Protein AF-A0A9W6UG08-F1 (afdb_monomer)

Sequence (63 aa):
MVEREVPRLRALRTDYDKARAALMQGIREELEARGGQGLNVIARSVDWSPQYIGKIRDGKVGD

Secondary structure (DSSP, 8-state):
------HHHHHHHHHHHHHHHHHHHHHHHHHHHTTT--HHHHHHHTT--HHHHHHHHTTSS--

pLDDT: mean 90.89, std 10.43, range [49.28, 97.88]

Mean predicted aligned error: 4.71 Å

Radius of gyration: 15.49 Å; Cα contacts (8 Å, |Δi|>4): 31; chains: 1; bounding box: 46×19×33 Å

Foldseek 3Di:
DPPPDDVVVVVVVVVVVVVVLVLLVVLQVVCVVVVNDDLVVSCVVVVHDSVVSNCSNVVNDDD

Organism: NCBI:txid1670832

Solvent-accessible surface area (backbone atoms only — not comparable to full-atom values): 3758 Å² total; per-residue (Å²): 134,81,85,85,72,60,67,70,60,53,52,52,49,53,54,49,52,52,53,50,49,53,51,54,49,52,52,51,52,53,30,58,78,48,74,70,48,60,43,63,59,56,12,63,76,69,78,47,52,40,71,56,46,49,33,41,75,71,65,75,43,75,137

Nearest PDB structures (foldseek):
  3g5g-assembly5_J  TM=6.259E-01  e=1.589E+00  Enterobacter sp. RFL1396
  3trb-assembly1_A  TM=6.701E-01  e=2.334E+00  Coxiella burnetii
  5d50-assembly1_C  TM=6.833E-01  e=2.828E+00  Salmonella phage SPC32H
  1hlv-assembly1_A  TM=6.556E-01  e=2.828E+00  Homo sapiens

Structure (mmCIF, N/CA/C/O backbone):
data_AF-A0A9W6UG08-F1
#
_entry.id   AF-A0A9W6UG08-F1
#
loop_
_atom_site.group_PDB
_atom_site.id
_atom_site.type_symbol
_atom_site.label_atom_id
_atom_site.label_alt_id
_atom_site.label_comp_id
_atom_site.label_asym_id
_atom_site.label_entity_id
_atom_site.label_seq_id
_atom_site.pdbx_PDB_ins_code
_atom_site.Cartn_x
_atom_site.Cartn_y
_atom_site.Cartn_z
_atom_site.occupancy
_atom_site.B_iso_or_equiv
_atom_site.auth_seq_id
_atom_site.auth_comp_id
_atom_site.auth_asym_id
_atom_site.auth_atom_id
_atom_site.pdbx_PDB_model_num
ATOM 1 N N . MET A 1 1 ? 33.231 0.017 -19.778 1.00 49.28 1 MET A N 1
ATOM 2 C CA . MET A 1 1 ? 31.836 0.470 -19.964 1.00 49.28 1 MET A CA 1
ATOM 3 C C . MET A 1 1 ? 31.085 0.121 -18.697 1.00 49.28 1 MET A C 1
ATOM 5 O O . MET A 1 1 ? 31.090 -1.042 -18.332 1.00 49.28 1 MET A O 1
ATOM 9 N N . VAL A 1 2 ? 30.537 1.104 -17.983 1.00 60.81 2 VAL A N 1
ATOM 10 C CA . VAL A 1 2 ? 29.644 0.819 -16.851 1.00 60.81 2 VAL A CA 1
ATOM 11 C C . VAL A 1 2 ? 28.295 0.480 -17.470 1.00 60.81 2 VAL A C 1
ATOM 13 O O . VAL A 1 2 ? 27.711 1.341 -18.128 1.00 60.81 2 VAL A O 1
ATOM 16 N N . GLU A 1 3 ? 27.835 -0.763 -17.345 1.00 65.50 3 GLU A N 1
ATOM 17 C CA . GLU A 1 3 ? 26.449 -1.103 -17.671 1.00 65.50 3 GLU A CA 1
ATOM 18 C C . GLU A 1 3 ? 25.548 -0.252 -16.773 1.00 65.50 3 GLU A C 1
ATOM 20 O O . GLU A 1 3 ? 25.495 -0.448 -15.562 1.00 65.50 3 GLU A O 1
ATOM 25 N N . ARG A 1 4 ? 24.942 0.788 -17.357 1.00 74.75 4 ARG A N 1
ATOM 26 C CA . ARG A 1 4 ? 24.249 1.830 -16.591 1.00 74.75 4 ARG A CA 1
ATOM 27 C C . ARG A 1 4 ? 22.946 1.338 -15.984 1.00 74.75 4 ARG A C 1
ATOM 29 O O . ARG A 1 4 ? 22.614 1.796 -14.905 1.00 74.75 4 ARG A O 1
ATOM 36 N N . GLU A 1 5 ? 22.243 0.424 -16.649 1.00 80.44 5 GLU A N 1
ATOM 37 C CA . GLU A 1 5 ? 20.984 -0.164 -16.189 1.00 80.44 5 GLU A CA 1
ATOM 38 C C . GLU A 1 5 ? 20.578 -1.312 -17.122 1.00 80.44 5 GLU A C 1
ATOM 40 O O . GLU A 1 5 ? 20.873 -1.281 -18.316 1.00 80.44 5 GLU A O 1
ATOM 45 N N . VAL A 1 6 ? 19.846 -2.297 -16.595 1.00 92.75 6 VAL A N 1
ATOM 46 C CA . VAL A 1 6 ? 19.184 -3.338 -17.397 1.00 92.75 6 VAL A CA 1
ATOM 47 C C . VAL A 1 6 ? 17.763 -2.851 -17.725 1.00 92.75 6 VAL A C 1
ATOM 49 O O . VAL A 1 6 ? 16.916 -2.848 -16.824 1.00 92.75 6 VAL A O 1
ATOM 52 N N . PRO A 1 7 ? 17.438 -2.468 -18.981 1.00 92.12 7 PRO A N 1
ATOM 53 C CA . PRO A 1 7 ? 16.174 -1.791 -19.305 1.00 92.12 7 PRO A CA 1
ATOM 54 C C . PRO A 1 7 ? 14.920 -2.576 -18.900 1.00 92.12 7 PRO A C 1
ATOM 56 O O . PRO A 1 7 ? 13.956 -2.002 -18.397 1.00 92.12 7 PRO A O 1
ATOM 59 N N . ARG A 1 8 ? 14.950 -3.908 -19.043 1.00 93.81 8 ARG A N 1
ATOM 60 C CA . ARG A 1 8 ? 13.845 -4.788 -18.631 1.00 93.81 8 ARG A CA 1
ATOM 61 C C . ARG A 1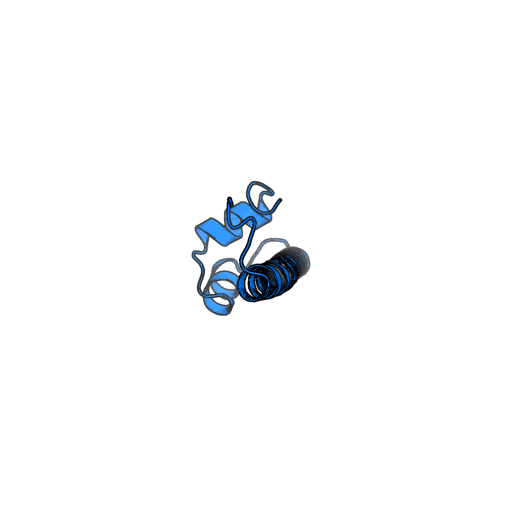 8 ? 13.574 -4.712 -17.127 1.00 93.81 8 ARG A C 1
ATOM 63 O O . ARG A 1 8 ? 12.417 -4.665 -16.722 1.00 93.81 8 ARG A O 1
ATOM 70 N N . LEU A 1 9 ? 14.622 -4.695 -16.303 1.00 95.31 9 LEU A N 1
ATOM 71 C CA . LEU A 1 9 ? 14.468 -4.586 -14.851 1.00 95.31 9 LEU A CA 1
ATOM 72 C C . LEU A 1 9 ? 13.980 -3.191 -14.456 1.00 95.31 9 LEU A C 1
ATOM 74 O O . LEU A 1 9 ? 13.167 -3.074 -13.542 1.00 95.31 9 LEU A O 1
ATOM 78 N N . ARG A 1 10 ? 14.406 -2.144 -15.179 1.00 95.00 10 ARG A N 1
ATOM 79 C CA . ARG A 1 10 ? 13.911 -0.782 -14.955 1.00 95.00 10 ARG A CA 1
ATOM 80 C C . ARG A 1 10 ? 12.409 -0.667 -15.230 1.00 95.00 10 ARG A C 1
ATOM 82 O O . ARG A 1 10 ? 11.699 -0.109 -14.400 1.00 95.00 10 ARG A O 1
ATOM 89 N N . ALA A 1 11 ? 11.925 -1.248 -16.328 1.00 95.19 11 ALA A N 1
ATOM 90 C CA . ALA A 1 11 ? 10.496 -1.282 -16.647 1.00 95.19 11 ALA A CA 1
ATOM 91 C C . ALA A 1 11 ? 9.685 -2.039 -15.580 1.00 95.19 11 ALA A C 1
ATOM 93 O O . ALA A 1 11 ? 8.731 -1.489 -15.033 1.00 95.19 11 ALA A O 1
ATOM 94 N N . LEU A 1 12 ? 10.128 -3.245 -15.196 1.00 97.44 12 LEU A N 1
ATOM 95 C CA . LEU A 1 12 ? 9.482 -4.023 -14.129 1.00 97.44 12 LEU A CA 1
ATOM 96 C C . LEU A 1 12 ? 9.441 -3.259 -12.803 1.00 97.44 12 LEU A C 1
ATOM 98 O O . LEU A 1 12 ? 8.451 -3.326 -12.077 1.00 97.44 12 LEU A O 1
ATOM 102 N N . ARG A 1 13 ? 10.502 -2.507 -12.486 1.00 97.19 13 ARG A N 1
ATOM 103 C CA . ARG A 1 13 ? 10.534 -1.679 -11.284 1.00 97.19 13 ARG A CA 1
ATOM 104 C C . ARG A 1 13 ? 9.512 -0.546 -11.347 1.00 97.19 13 ARG A C 1
ATOM 106 O O . ARG A 1 13 ? 8.817 -0.320 -10.363 1.00 97.19 13 ARG A O 1
ATOM 113 N N . THR A 1 14 ? 9.390 0.128 -12.488 1.00 96.62 14 THR A N 1
ATOM 114 C CA . THR A 1 14 ? 8.371 1.164 -12.694 1.00 96.62 14 THR A CA 1
ATOM 115 C C . THR A 1 14 ? 6.957 0.612 -12.531 1.00 96.62 14 THR A C 1
ATOM 117 O O . THR A 1 14 ? 6.134 1.246 -11.873 1.00 96.62 14 THR A O 1
ATOM 120 N N . ASP A 1 15 ? 6.671 -0.567 -13.080 1.00 97.88 15 ASP A N 1
ATOM 121 C CA . ASP A 1 15 ? 5.350 -1.187 -12.949 1.00 97.88 15 ASP A CA 1
ATOM 122 C C . ASP A 1 15 ? 5.063 -1.614 -11.505 1.00 97.88 15 ASP A C 1
ATOM 124 O O . ASP A 1 15 ? 3.967 -1.375 -10.994 1.00 97.88 15 ASP A O 1
ATOM 128 N N . TYR A 1 16 ? 6.069 -2.149 -10.807 1.00 96.75 16 TYR A N 1
ATOM 129 C CA . TYR A 1 16 ? 5.983 -2.425 -9.374 1.00 96.75 16 TYR A CA 1
ATOM 130 C C . TYR A 1 16 ? 5.699 -1.157 -8.558 1.00 96.75 16 TYR A C 1
ATOM 132 O O . TYR A 1 16 ? 4.808 -1.166 -7.711 1.00 96.75 16 TYR A O 1
ATOM 140 N N . ASP A 1 17 ? 6.418 -0.059 -8.810 1.00 96.44 17 ASP A N 1
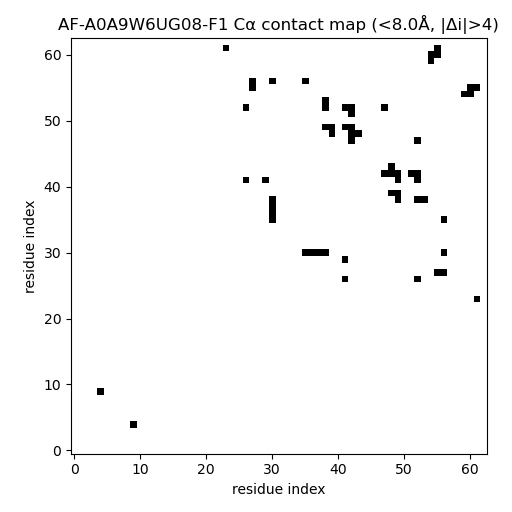ATOM 141 C CA . ASP A 1 17 ? 6.237 1.190 -8.065 1.00 96.44 17 ASP A CA 1
ATOM 142 C C . ASP A 1 17 ? 4.831 1.780 -8.299 1.00 96.44 17 ASP A C 1
ATOM 144 O O . ASP A 1 17 ? 4.196 2.235 -7.345 1.00 96.44 17 ASP A O 1
ATOM 148 N N . LYS A 1 18 ? 4.289 1.684 -9.524 1.00 96.56 18 LYS A N 1
ATOM 149 C CA . LYS A 1 18 ? 2.895 2.060 -9.832 1.00 96.56 18 LYS A CA 1
ATOM 150 C C . LYS A 1 18 ? 1.884 1.195 -9.081 1.00 96.56 18 LYS A C 1
ATOM 152 O O . LYS A 1 18 ? 0.979 1.731 -8.445 1.00 96.56 18 LYS A O 1
ATOM 157 N N . ALA A 1 19 ? 2.041 -0.128 -9.128 1.00 96.69 19 ALA A N 1
ATOM 158 C CA . ALA A 1 19 ? 1.149 -1.054 -8.433 1.00 96.69 19 ALA A CA 1
ATOM 159 C C . ALA A 1 19 ? 1.191 -0.835 -6.913 1.00 96.69 19 ALA A C 1
ATOM 161 O O . ALA A 1 19 ? 0.154 -0.807 -6.252 1.00 96.69 19 ALA A O 1
ATOM 162 N N . ARG A 1 20 ? 2.386 -0.600 -6.362 1.00 95.12 20 ARG A N 1
ATOM 163 C CA . ARG A 1 20 ? 2.575 -0.273 -4.948 1.00 95.12 20 ARG A CA 1
ATOM 164 C C . ARG A 1 20 ? 1.900 1.046 -4.575 1.00 95.12 20 ARG A C 1
ATOM 166 O O . ARG A 1 20 ? 1.280 1.111 -3.517 1.00 95.12 20 ARG A O 1
ATOM 173 N N . ALA A 1 21 ? 2.013 2.082 -5.406 1.00 94.31 21 ALA A N 1
ATOM 174 C CA . ALA A 1 21 ? 1.349 3.362 -5.167 1.00 94.31 21 ALA A CA 1
ATOM 175 C C . ALA A 1 21 ? -0.181 3.208 -5.151 1.00 94.31 21 ALA A C 1
ATOM 177 O O . ALA A 1 21 ? -0.826 3.668 -4.211 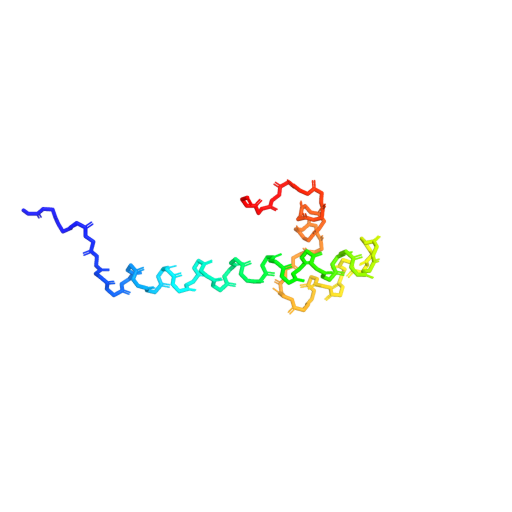1.00 94.31 21 ALA A O 1
ATOM 178 N N . ALA A 1 22 ? -0.740 2.480 -6.123 1.00 96.62 22 ALA A N 1
ATOM 179 C CA . ALA A 1 22 ? -2.170 2.184 -6.178 1.00 96.62 22 ALA A CA 1
ATOM 180 C C . ALA A 1 22 ? -2.648 1.390 -4.947 1.00 96.62 22 ALA A C 1
ATOM 182 O O . ALA A 1 22 ? -3.667 1.731 -4.352 1.00 96.62 22 ALA A O 1
ATOM 183 N N . LEU A 1 23 ? -1.883 0.382 -4.508 1.00 96.12 23 LEU A N 1
ATOM 184 C CA . L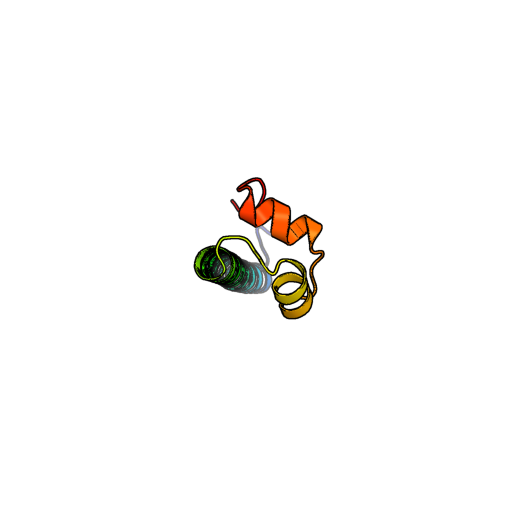EU A 1 23 ? -2.188 -0.382 -3.294 1.00 96.12 23 LEU A CA 1
ATOM 185 C C . LEU A 1 23 ? -2.195 0.509 -2.043 1.00 96.12 23 LEU A C 1
ATOM 187 O O . LEU A 1 23 ? -3.104 0.418 -1.222 1.00 96.12 23 LEU A O 1
ATOM 191 N N . MET A 1 24 ? -1.197 1.386 -1.897 1.00 95.00 24 MET A N 1
ATOM 192 C CA . MET A 1 24 ? -1.124 2.320 -0.767 1.00 95.00 24 MET A CA 1
ATOM 193 C C . MET A 1 24 ? -2.300 3.297 -0.753 1.00 95.00 24 MET A C 1
ATOM 195 O O . MET A 1 24 ? -2.839 3.580 0.316 1.00 95.00 24 MET A O 1
ATOM 199 N N . GLN A 1 25 ? -2.710 3.792 -1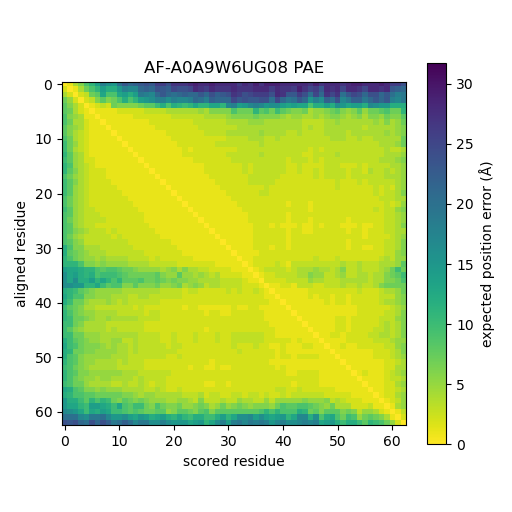.921 1.00 95.50 25 GLN A N 1
ATOM 200 C CA . GLN A 1 25 ? -3.888 4.642 -2.045 1.00 95.50 25 GLN A CA 1
ATOM 201 C C . GLN A 1 25 ? -5.162 3.890 -1.633 1.00 95.50 25 GLN A C 1
ATOM 203 O O . GLN A 1 25 ? -5.873 4.370 -0.756 1.00 95.50 25 GLN A O 1
ATOM 208 N N . GLY A 1 26 ? -5.398 2.684 -2.159 1.00 96.56 26 GLY A N 1
ATOM 209 C CA . GLY A 1 26 ? -6.579 1.888 -1.801 1.00 96.56 26 GLY A CA 1
ATOM 210 C C . GLY A 1 26 ? -6.648 1.540 -0.308 1.00 96.56 26 GLY A C 1
ATOM 211 O O . GLY A 1 26 ? -7.715 1.581 0.297 1.00 96.56 26 GLY A O 1
ATOM 212 N N . ILE A 1 27 ? -5.503 1.278 0.336 1.00 95.62 27 ILE A N 1
ATOM 21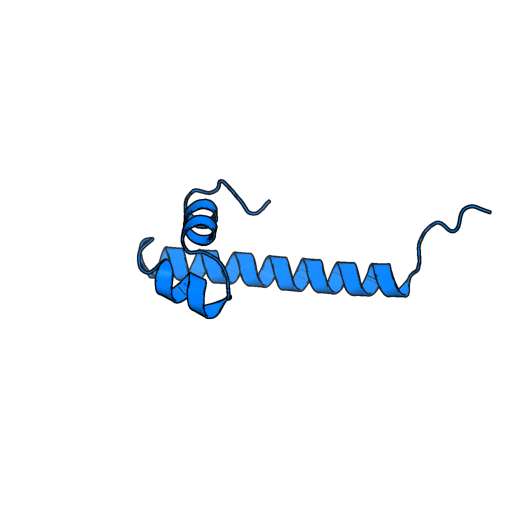3 C CA . ILE A 1 27 ? -5.440 1.087 1.796 1.00 95.62 27 ILE A CA 1
ATOM 214 C C . ILE A 1 27 ? -5.873 2.356 2.542 1.00 95.62 27 ILE A C 1
ATOM 216 O O . ILE A 1 27 ? -6.596 2.259 3.533 1.00 95.62 27 ILE A O 1
ATOM 220 N N . ARG A 1 28 ? -5.429 3.539 2.099 1.00 93.94 28 ARG A N 1
ATOM 221 C CA . ARG A 1 28 ? -5.803 4.823 2.716 1.00 93.94 28 ARG A CA 1
ATOM 222 C C . ARG A 1 28 ? -7.297 5.104 2.554 1.00 93.94 28 ARG A C 1
ATOM 224 O O . ARG A 1 28 ? -7.932 5.463 3.539 1.00 93.94 28 ARG A O 1
ATOM 231 N N . GLU A 1 29 ? -7.853 4.866 1.370 1.00 96.00 29 GLU A N 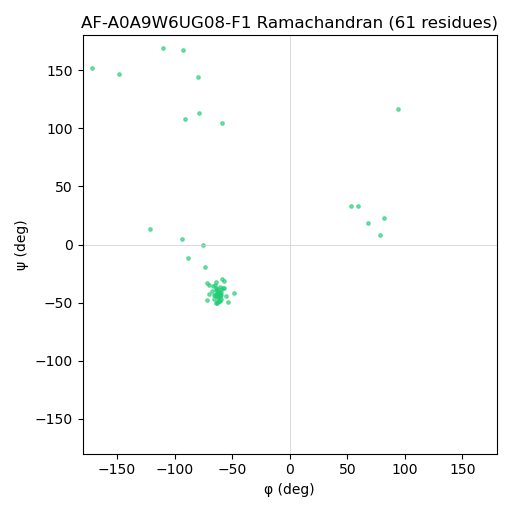1
ATOM 232 C CA . GLU A 1 29 ? -9.288 5.016 1.091 1.00 96.00 29 GLU A CA 1
ATOM 233 C C . GLU A 1 29 ? -10.137 4.083 1.975 1.00 96.00 29 GLU A C 1
ATOM 235 O O . GLU A 1 29 ? -11.103 4.524 2.595 1.00 96.00 29 GLU A O 1
ATOM 240 N N . GLU A 1 30 ? -9.739 2.816 2.133 1.00 97.12 30 GLU A N 1
ATOM 241 C CA . GLU A 1 30 ? -10.411 1.874 3.043 1.00 97.12 30 GLU A CA 1
ATOM 242 C C . GLU A 1 30 ? -10.310 2.297 4.514 1.00 97.12 30 GLU A C 1
ATOM 244 O O . GLU A 1 30 ? -11.266 2.147 5.279 1.00 97.12 30 GLU A O 1
ATOM 249 N N . LEU A 1 31 ? -9.157 2.825 4.935 1.00 94.69 31 LEU A N 1
ATOM 250 C CA . LEU A 1 31 ? -8.982 3.362 6.284 1.00 94.69 31 LEU A CA 1
ATOM 251 C C . LEU A 1 31 ? -9.886 4.574 6.521 1.00 94.69 31 LEU A C 1
ATOM 253 O O . LEU A 1 31 ? -10.502 4.659 7.581 1.00 94.69 31 LEU A O 1
ATOM 257 N N . GLU A 1 32 ? -9.984 5.483 5.555 1.00 93.88 32 GLU A N 1
ATOM 258 C CA . GLU A 1 32 ? -10.848 6.662 5.619 1.00 93.88 32 GLU A CA 1
ATOM 259 C C . GLU A 1 32 ? -12.328 6.264 5.680 1.00 93.88 32 GLU A C 1
ATOM 261 O O . GLU A 1 32 ? -13.032 6.658 6.612 1.00 93.88 32 GLU A O 1
ATOM 266 N N . ALA A 1 33 ? -12.776 5.392 4.772 1.00 95.19 33 ALA A N 1
ATOM 267 C CA . ALA A 1 33 ? -14.155 4.906 4.710 1.00 95.19 33 ALA A CA 1
ATOM 268 C C . ALA A 1 33 ? -14.605 4.204 6.006 1.00 95.19 33 ALA A C 1
ATOM 270 O O . ALA A 1 33 ? -15.781 4.236 6.368 1.00 95.19 33 ALA A O 1
ATOM 271 N N . ARG A 1 34 ? -13.667 3.581 6.731 1.00 93.88 34 ARG A N 1
ATOM 272 C CA . ARG A 1 34 ? -13.911 2.889 8.009 1.00 93.88 34 ARG A CA 1
ATOM 273 C C . ARG A 1 34 ? -13.663 3.766 9.239 1.00 93.88 34 ARG A C 1
ATOM 275 O O . ARG A 1 34 ? -13.678 3.246 10.355 1.00 93.88 34 ARG A O 1
ATOM 282 N N . GLY A 1 35 ? -13.365 5.057 9.074 1.00 90.75 35 GLY A N 1
ATOM 283 C CA . GLY A 1 35 ? -13.033 5.952 10.188 1.00 90.75 35 GLY A CA 1
ATOM 284 C C . GLY A 1 35 ? -11.805 5.496 10.990 1.00 90.75 35 GLY A C 1
ATOM 285 O O . GLY A 1 35 ? -11.765 5.629 12.212 1.00 90.75 35 GLY A O 1
ATOM 286 N N . GLY A 1 36 ? -10.824 4.878 10.330 1.00 84.88 36 GLY A N 1
ATOM 287 C CA . GLY A 1 36 ? -9.596 4.362 10.940 1.00 84.88 36 GLY A CA 1
ATOM 288 C C . GLY A 1 36 ? -9.743 3.028 11.685 1.00 84.88 36 GLY A C 1
ATOM 289 O O . GLY A 1 36 ? -8.791 2.600 12.351 1.00 84.88 36 GLY A O 1
ATOM 290 N N . GLN A 1 37 ? -10.902 2.367 11.588 1.00 89.06 37 GLN A N 1
ATOM 291 C CA . GLN A 1 37 ? -11.173 1.052 12.177 1.00 89.06 37 GLN A CA 1
ATOM 292 C C . GLN A 1 37 ? -10.886 -0.097 11.190 1.00 89.06 37 GLN A C 1
ATOM 294 O O . GLN A 1 37 ? -10.708 0.103 9.993 1.00 89.06 37 GLN A O 1
ATOM 299 N N . GLY A 1 38 ? -10.838 -1.339 11.687 1.00 91.75 38 GLY A N 1
ATOM 300 C CA . GLY A 1 38 ? -10.729 -2.526 10.825 1.00 91.75 38 GLY A CA 1
ATOM 301 C C . GLY A 1 38 ? -9.315 -2.877 10.344 1.00 91.75 38 GLY A C 1
ATOM 302 O O . GLY A 1 38 ? -9.181 -3.611 9.367 1.00 91.75 38 GLY A O 1
ATOM 303 N N . LEU A 1 39 ? -8.265 -2.428 11.050 1.00 93.38 39 LEU A N 1
ATOM 304 C CA . LEU A 1 39 ? -6.857 -2.677 10.688 1.00 93.38 39 LEU A CA 1
ATOM 305 C C . LEU A 1 39 ? -6.560 -4.150 10.366 1.00 93.38 39 LEU A C 1
ATOM 307 O O . LEU A 1 39 ? -5.872 -4.429 9.394 1.00 93.38 39 LEU A O 1
ATOM 311 N N . ASN A 1 40 ? -7.105 -5.091 11.145 1.00 95.50 40 ASN A N 1
ATOM 312 C CA . ASN A 1 40 ? -6.889 -6.529 10.941 1.00 95.50 40 ASN A CA 1
ATOM 313 C C . ASN A 1 40 ? -7.474 -7.050 9.620 1.00 95.50 40 ASN A C 1
ATOM 315 O O . ASN A 1 40 ? -6.900 -7.949 9.010 1.00 95.50 40 ASN A O 1
ATOM 319 N N . VAL A 1 41 ? -8.608 -6.498 9.177 1.00 96.44 41 VAL A N 1
ATOM 320 C CA . VAL A 1 41 ? -9.266 -6.904 7.926 1.00 96.44 41 VAL A CA 1
ATOM 321 C C . VAL A 1 41 ? -8.453 -6.413 6.735 1.00 96.44 41 VAL A C 1
ATOM 323 O O . VAL A 1 41 ? -8.140 -7.200 5.844 1.00 96.44 41 VAL A O 1
ATOM 326 N N . ILE A 1 42 ? -8.051 -5.140 6.758 1.00 96.06 42 ILE A N 1
ATOM 327 C CA . ILE A 1 42 ? -7.208 -4.546 5.714 1.00 96.06 42 ILE A CA 1
ATOM 328 C C . ILE A 1 42 ? -5.870 -5.287 5.649 1.00 96.06 42 ILE A C 1
ATOM 330 O O . ILE A 1 42 ? -5.477 -5.743 4.583 1.00 96.06 42 ILE A O 1
ATOM 334 N N . ALA A 1 43 ? -5.224 -5.490 6.800 1.00 96.69 43 ALA A N 1
ATOM 335 C CA . ALA A 1 43 ? -3.958 -6.205 6.924 1.00 96.69 43 ALA A CA 1
ATOM 336 C C . ALA A 1 43 ? -4.014 -7.602 6.294 1.00 96.69 43 ALA A C 1
ATOM 338 O O . ALA A 1 43 ? -3.177 -7.932 5.460 1.00 96.69 43 ALA A O 1
ATOM 339 N N . ARG A 1 44 ? -5.047 -8.389 6.622 1.00 97.31 44 ARG A N 1
ATOM 340 C CA . ARG A 1 44 ? -5.264 -9.720 6.040 1.00 97.31 44 ARG A CA 1
ATOM 341 C C . ARG A 1 44 ? -5.537 -9.678 4.535 1.00 97.31 44 ARG A C 1
ATOM 343 O O . ARG A 1 44 ? -5.175 -10.616 3.843 1.00 97.31 44 ARG A O 1
ATOM 350 N N . SER A 1 45 ? -6.181 -8.625 4.039 1.00 97.06 45 SER A N 1
ATOM 351 C CA . SER A 1 45 ? -6.533 -8.498 2.616 1.00 97.06 45 SER A CA 1
ATOM 352 C C . SER A 1 45 ? -5.328 -8.183 1.727 1.00 97.06 45 SER A C 1
ATOM 354 O O . SER A 1 45 ? -5.395 -8.393 0.521 1.00 97.06 45 SER A O 1
ATOM 356 N N . VAL A 1 46 ? -4.242 -7.674 2.315 1.00 96.12 46 VAL A N 1
ATOM 357 C CA . VAL A 1 46 ? -3.008 -7.298 1.604 1.00 96.12 46 VAL A CA 1
ATOM 358 C C . VAL A 1 46 ? -1.778 -8.052 2.124 1.00 96.12 46 VAL A C 1
ATOM 360 O O . VAL A 1 46 ? -0.649 -7.661 1.839 1.00 96.12 46 VAL A O 1
ATOM 363 N N . ASP A 1 47 ? -1.997 -9.111 2.913 1.00 97.00 47 ASP A N 1
ATOM 364 C CA . ASP A 1 47 ? -0.969 -9.958 3.535 1.00 97.00 47 ASP A CA 1
ATOM 365 C C . ASP A 1 47 ? 0.095 -9.192 4.349 1.00 97.00 47 ASP A C 1
ATOM 367 O O . ASP A 1 47 ? 1.262 -9.582 4.427 1.00 97.00 47 ASP A O 1
ATOM 371 N N . TRP A 1 48 ? -0.297 -8.086 4.987 1.00 95.25 48 TRP A N 1
ATOM 372 C CA . TRP A 1 48 ? 0.578 -7.265 5.832 1.00 95.25 48 TRP A CA 1
ATOM 373 C C . TRP A 1 48 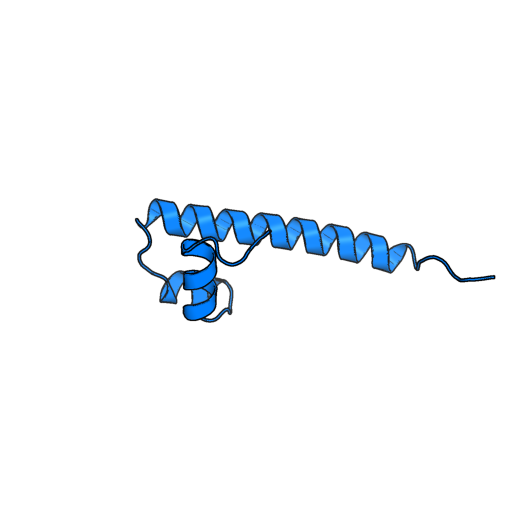? 0.209 -7.363 7.307 1.00 95.25 48 TRP A C 1
ATOM 375 O O . TRP A 1 48 ? -0.828 -7.897 7.690 1.00 95.25 48 TRP A O 1
ATOM 385 N N . SER A 1 49 ? 1.074 -6.829 8.171 1.00 96.44 49 SER A N 1
ATOM 386 C CA . SER A 1 49 ? 0.786 -6.776 9.599 1.00 96.44 49 SER A CA 1
ATOM 387 C C . SER A 1 49 ? -0.167 -5.616 9.937 1.00 96.44 49 SER A C 1
ATOM 389 O O . SER A 1 49 ? -0.039 -4.522 9.374 1.00 96.44 49 SER A O 1
ATOM 391 N N . PRO A 1 50 ? -1.086 -5.786 10.906 1.00 95.38 50 PRO A N 1
ATOM 392 C CA . PRO A 1 50 ? -1.947 -4.699 11.382 1.00 95.38 50 PRO A CA 1
ATOM 393 C C . PRO A 1 50 ? -1.156 -3.493 11.897 1.00 95.38 50 PRO A C 1
ATOM 395 O O . PRO A 1 50 ? -1.589 -2.353 11.743 1.00 95.38 50 PRO A O 1
ATOM 398 N N . GLN A 1 51 ? 0.032 -3.728 12.466 1.00 95.44 51 GLN A N 1
ATOM 399 C CA . GLN A 1 51 ? 0.943 -2.673 12.906 1.00 95.44 51 GLN A CA 1
ATOM 400 C C . GLN A 1 51 ? 1.424 -1.824 11.726 1.00 95.44 51 GLN A C 1
ATOM 402 O O . GLN A 1 51 ? 1.554 -0.609 11.860 1.00 95.44 51 GLN A O 1
ATOM 407 N N . TYR A 1 52 ? 1.682 -2.441 10.570 1.00 94.88 52 TYR A N 1
ATOM 408 C CA . TYR A 1 52 ? 2.089 -1.721 9.368 1.00 94.88 52 TYR A CA 1
ATOM 409 C C . TYR A 1 52 ? 0.937 -0.888 8.794 1.00 94.88 52 TYR A C 1
ATOM 411 O O . TYR A 1 52 ? 1.134 0.290 8.506 1.00 94.88 52 TYR A O 1
ATOM 419 N N . ILE A 1 53 ? -0.283 -1.438 8.748 1.00 95.00 53 ILE A N 1
ATOM 420 C CA . ILE A 1 53 ? -1.486 -0.674 8.367 1.00 95.00 53 ILE A CA 1
ATOM 421 C C . ILE A 1 53 ? -1.722 0.503 9.324 1.00 95.00 53 ILE A C 1
ATOM 423 O O . ILE A 1 53 ? -2.008 1.614 8.883 1.00 95.00 53 ILE A O 1
ATOM 427 N N . GLY A 1 54 ? -1.521 0.304 10.631 1.00 93.94 54 GLY A N 1
ATOM 428 C CA . GLY A 1 54 ? -1.589 1.378 11.624 1.00 93.94 54 GLY A CA 1
ATOM 429 C C . GLY A 1 54 ? -0.581 2.502 11.363 1.00 93.94 54 GLY A C 1
ATOM 430 O O . GLY A 1 54 ? -0.921 3.672 11.496 1.00 93.94 54 GLY A O 1
ATOM 431 N N . LYS A 1 55 ? 0.638 2.176 10.914 1.00 93.75 55 LYS A N 1
ATOM 432 C CA . LYS A 1 55 ? 1.623 3.192 10.516 1.00 93.75 55 LYS A CA 1
ATOM 433 C C . LYS A 1 55 ? 1.208 3.970 9.263 1.00 93.75 55 LYS A C 1
ATOM 435 O O . LYS A 1 55 ? 1.498 5.161 9.199 1.00 93.75 55 LYS A O 1
ATOM 440 N N . ILE A 1 56 ? 0.546 3.324 8.299 1.00 91.81 56 ILE A N 1
ATOM 441 C CA . ILE A 1 56 ? -0.003 3.993 7.105 1.00 91.81 56 ILE A CA 1
ATOM 442 C C . ILE A 1 56 ? -1.116 4.963 7.515 1.00 91.81 56 ILE A C 1
ATOM 444 O O . ILE A 1 56 ? -1.087 6.122 7.111 1.00 91.81 56 ILE A O 1
ATOM 448 N N . ARG A 1 57 ? -2.047 4.522 8.374 1.00 91.81 57 ARG A N 1
ATOM 449 C CA . ARG A 1 57 ? -3.104 5.372 8.951 1.00 91.81 57 ARG A CA 1
ATOM 450 C C . ARG A 1 57 ? -2.529 6.596 9.665 1.00 91.81 57 ARG A C 1
ATOM 452 O O . ARG A 1 57 ? -3.036 7.696 9.504 1.00 91.81 57 ARG A O 1
ATOM 459 N N . ASP A 1 58 ? -1.473 6.397 10.450 1.00 91.00 58 ASP A N 1
ATOM 460 C CA . ASP A 1 58 ? -0.807 7.464 11.201 1.00 91.00 58 ASP A CA 1
ATOM 461 C C . ASP A 1 58 ? 0.070 8.381 10.315 1.00 91.00 58 ASP A C 1
ATOM 463 O O . ASP A 1 58 ? 0.738 9.267 10.847 1.00 91.00 58 ASP A O 1
ATOM 467 N N . GLY A 1 59 ? 0.154 8.146 8.998 1.00 86.56 59 GLY A N 1
ATOM 468 C CA . GLY A 1 59 ? 1.006 8.921 8.086 1.00 86.56 59 GLY A CA 1
ATOM 469 C C . GLY A 1 59 ? 2.512 8.723 8.302 1.00 86.56 59 GLY A C 1
ATOM 470 O O . GLY A 1 59 ? 3.315 9.542 7.871 1.00 86.56 59 GLY A O 1
ATOM 471 N N . LYS A 1 60 ? 2.922 7.649 8.987 1.00 83.81 60 LYS A N 1
ATOM 472 C CA . LYS A 1 60 ? 4.333 7.359 9.312 1.00 83.81 60 LYS A CA 1
AT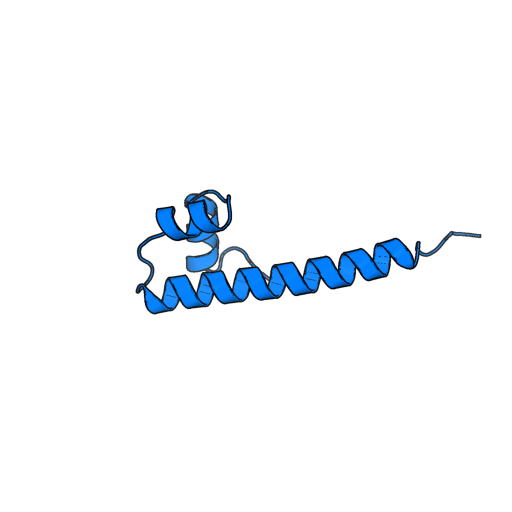OM 473 C C . LYS A 1 60 ? 5.045 6.550 8.228 1.00 83.81 60 LYS A C 1
ATOM 475 O O . LYS A 1 60 ? 6.250 6.327 8.329 1.00 83.81 60 LYS A O 1
ATOM 480 N N . VAL A 1 61 ? 4.295 6.007 7.268 1.00 77.06 61 VAL A N 1
ATOM 481 C CA . VAL A 1 61 ? 4.789 5.130 6.200 1.00 77.06 61 VAL A CA 1
ATOM 482 C C . VAL A 1 61 ? 3.960 5.336 4.932 1.00 77.06 61 VAL A C 1
ATOM 484 O O . VAL A 1 61 ? 2.749 5.541 4.998 1.00 77.06 61 VAL A O 1
ATOM 487 N N . GLY A 1 62 ? 4.622 5.199 3.783 1.00 65.12 62 GLY A N 1
ATOM 488 C CA . GLY A 1 62 ? 4.099 5.621 2.490 1.00 65.12 62 GLY A CA 1
ATOM 489 C C . GLY A 1 62 ? 4.617 7.027 2.248 1.00 65.12 62 GLY A C 1
ATOM 490 O O . GLY A 1 62 ? 4.345 7.893 3.068 1.00 65.12 62 GLY A O 1
ATOM 491 N N . ASP A 1 63 ? 5.431 7.168 1.204 1.00 56.75 63 ASP A N 1
ATOM 492 C CA . ASP A 1 63 ? 6.043 8.431 0.772 1.00 56.75 63 ASP A CA 1
ATOM 493 C C . ASP A 1 63 ? 5.031 9.590 0.786 1.00 56.75 63 ASP A C 1
ATOM 495 O O . ASP A 1 63 ? 3.854 9.334 0.403 1.00 56.75 63 ASP A O 1
#